Protein AF-A0A485AYI4-F1 (afdb_monomer_lite)

Sequence (65 aa):
MKALLGDEQVTALRQHCFFEKQFADGQDNPLWRTVILREGLLVRRTCCQRNRLPDVHQCGDCTLK

Radius of gyration: 14.59 Å; chains: 1; bounding box: 32×27×35 Å

Organism: Raoultella planticola (NCBI:txid575)

InterPro domains:
  IPR008090 Ferric iron reductase [PR01714] (18-34)
  IPR008090 Ferric iron reductase [PR01714] (44-62)
  IPR008090 Ferric iron reductase [TIGR03951] (2-65)
  IPR024726 Ferric siderophore reductase, C-terminal [PF11575] (44-64)

Structure (mmCIF, N/CA/C/O backbone):
data_AF-A0A485AYI4-F1
#
_entry.id   AF-A0A485AYI4-F1
#
loop_
_atom_site.group_PDB
_atom_site.id
_atom_site.type_symbol
_atom_site.label_atom_id
_atom_site.label_alt_id
_atom_site.label_comp_id
_atom_site.label_asym_id
_atom_site.label_entity_id
_atom_site.label_seq_id
_atom_site.pdbx_PDB_ins_code
_atom_site.Cartn_x
_atom_site.Cartn_y
_atom_site.Cartn_z
_atom_site.occupancy
_atom_site.B_iso_or_equiv
_atom_site.auth_seq_id
_atom_site.auth_comp_id
_atom_site.auth_asym_id
_atom_site.auth_atom_id
_atom_site.pdbx_PDB_model_num
ATOM 1 N N . MET A 1 1 ? -10.334 -6.456 7.208 1.00 63.31 1 MET A N 1
ATOM 2 C CA . MET A 1 1 ? -10.124 -5.107 7.786 1.00 63.31 1 MET A CA 1
ATOM 3 C C . MET A 1 1 ? -11.380 -4.252 7.760 1.00 63.31 1 MET A C 1
ATOM 5 O O . MET A 1 1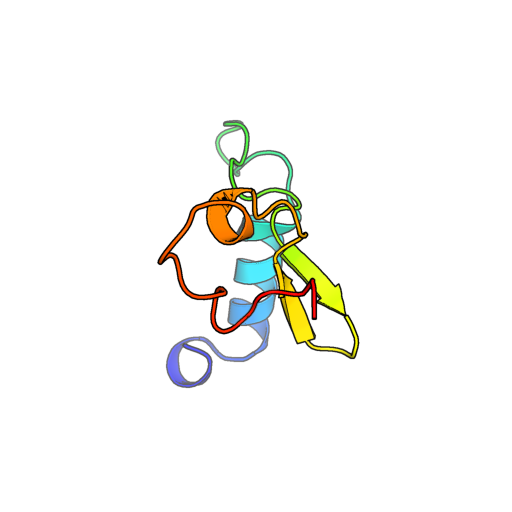 ? -11.856 -3.947 8.838 1.00 63.31 1 MET A O 1
ATOM 9 N N . LYS A 1 2 ? -11.965 -3.919 6.597 1.00 71.88 2 LYS A N 1
ATOM 10 C CA . LYS A 1 2 ? -13.219 -3.133 6.549 1.00 71.88 2 LYS A CA 1
ATOM 11 C C . LYS A 1 2 ? -14.365 -3.738 7.370 1.00 71.88 2 LYS A C 1
ATOM 13 O O . LYS A 1 2 ? -15.016 -3.014 8.100 1.00 71.88 2 LYS A O 1
ATOM 18 N N . ALA A 1 3 ? -14.530 -5.062 7.340 1.00 80.94 3 ALA A N 1
ATOM 19 C CA . ALA A 1 3 ? -15.535 -5.757 8.153 1.00 80.94 3 ALA A CA 1
ATOM 20 C C . ALA A 1 3 ? -15.310 -5.665 9.679 1.00 80.94 3 ALA A C 1
ATOM 22 O O . ALA A 1 3 ? -16.232 -5.930 10.435 1.00 80.94 3 ALA A O 1
ATOM 23 N N . LEU A 1 4 ? -14.096 -5.320 10.129 1.00 89.12 4 LEU A N 1
ATOM 24 C CA . LEU A 1 4 ? -13.737 -5.238 11.553 1.00 89.12 4 LEU A CA 1
ATOM 25 C C . LEU A 1 4 ? -13.655 -3.793 12.065 1.00 89.12 4 LEU A C 1
ATOM 27 O O . LEU A 1 4 ? -13.896 -3.554 13.238 1.00 89.12 4 LEU A O 1
ATOM 31 N N . LEU A 1 5 ? -13.287 -2.849 11.196 1.00 87.56 5 LEU A N 1
ATOM 32 C CA . LEU A 1 5 ? -12.995 -1.454 11.550 1.00 87.56 5 LEU A CA 1
ATOM 33 C C . LEU A 1 5 ? -14.046 -0.470 10.994 1.00 87.56 5 LEU A C 1
ATOM 35 O O . LEU A 1 5 ? -14.135 0.675 11.418 1.00 87.56 5 LEU A O 1
ATOM 39 N N . GLY A 1 6 ? -14.853 -0.891 10.019 1.00 93.00 6 GLY A N 1
ATOM 40 C CA . GLY A 1 6 ? -15.712 0.015 9.258 1.00 93.00 6 GLY A CA 1
ATOM 41 C C . GLY A 1 6 ? -14.928 0.899 8.281 1.00 93.00 6 GLY A C 1
ATOM 42 O O . GLY A 1 6 ? -13.694 0.946 8.275 1.00 93.00 6 GLY A O 1
ATOM 43 N N . ASP A 1 7 ? -15.650 1.582 7.394 1.00 89.75 7 ASP A N 1
ATOM 44 C CA . ASP A 1 7 ? -15.035 2.381 6.328 1.00 89.75 7 ASP A CA 1
ATOM 45 C C . ASP A 1 7 ? -14.305 3.623 6.852 1.00 89.75 7 ASP A C 1
ATOM 47 O O . ASP A 1 7 ? -13.245 3.978 6.330 1.00 89.75 7 ASP A O 1
ATOM 51 N N . GLU A 1 8 ? -14.830 4.252 7.902 1.00 92.44 8 GLU A N 1
ATOM 52 C CA . GLU A 1 8 ? -14.262 5.470 8.483 1.00 92.44 8 GLU A CA 1
ATOM 53 C C . GLU A 1 8 ? -12.882 5.208 9.099 1.00 92.44 8 GLU A C 1
ATOM 55 O O . GLU A 1 8 ? -11.903 5.847 8.715 1.00 92.44 8 GLU A O 1
ATOM 60 N N . GLN A 1 9 ? -12.756 4.195 9.962 1.00 92.62 9 GLN A N 1
ATOM 61 C CA . GLN A 1 9 ? -11.474 3.860 10.593 1.00 92.62 9 GLN A CA 1
ATOM 62 C C . GLN A 1 9 ? -10.454 3.348 9.573 1.00 92.62 9 GLN A C 1
ATOM 64 O O . GLN A 1 9 ? -9.268 3.655 9.672 1.00 92.62 9 GLN A O 1
ATOM 69 N N . VAL A 1 10 ? -10.892 2.605 8.549 1.00 91.06 10 VAL A N 1
ATOM 70 C CA . VAL A 1 10 ? -9.997 2.211 7.449 1.00 91.06 10 VAL A CA 1
ATOM 71 C C . VAL A 1 10 ? -9.502 3.433 6.676 1.00 91.06 10 VAL A C 1
ATOM 73 O O . VAL A 1 10 ? -8.347 3.457 6.249 1.00 91.06 10 VAL A O 1
ATOM 76 N N . THR A 1 11 ? -10.346 4.446 6.495 1.00 90.25 11 THR A N 1
ATOM 77 C CA . THR A 1 11 ? -9.963 5.698 5.833 1.00 90.25 11 THR A CA 1
ATOM 78 C C . THR A 1 11 ? -8.98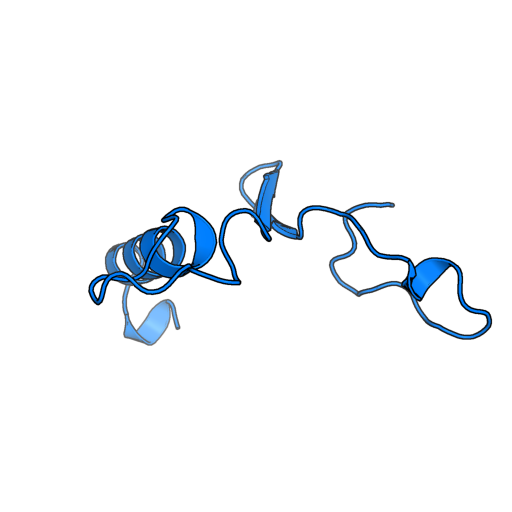0 6.495 6.687 1.00 90.25 11 THR A C 1
ATOM 80 O O . THR A 1 11 ? -7.947 6.913 6.169 1.00 90.25 11 THR A O 1
ATOM 83 N N . ALA A 1 12 ? -9.226 6.609 7.994 1.00 92.12 12 ALA A N 1
ATOM 84 C CA . ALA A 1 12 ? -8.305 7.245 8.934 1.00 92.12 12 ALA A CA 1
ATOM 85 C C . ALA A 1 12 ? -6.936 6.544 8.962 1.00 92.12 12 ALA A C 1
ATOM 87 O O . ALA A 1 12 ? -5.900 7.193 8.841 1.00 92.12 12 ALA A O 1
ATOM 88 N N . LEU A 1 13 ? -6.910 5.207 9.009 1.00 91.81 13 LEU A N 1
ATOM 89 C CA . LEU A 1 13 ? -5.662 4.440 8.934 1.00 91.81 13 LEU A CA 1
ATOM 90 C C . LEU A 1 13 ? -4.905 4.704 7.634 1.00 91.81 13 LEU A C 1
ATOM 92 O O . LEU A 1 13 ? -3.691 4.883 7.649 1.00 91.81 13 LEU A O 1
ATOM 96 N N . ARG A 1 14 ? -5.605 4.756 6.496 1.00 91.06 14 ARG A N 1
ATOM 97 C CA . ARG A 1 14 ? -4.966 5.085 5.216 1.00 91.06 14 ARG A CA 1
ATOM 98 C C . ARG A 1 14 ? -4.347 6.477 5.254 1.00 91.06 14 ARG A C 1
ATOM 100 O O . ARG A 1 14 ? -3.219 6.620 4.791 1.00 91.06 14 ARG A O 1
ATOM 107 N N . GLN A 1 15 ? -5.058 7.455 5.812 1.00 90.19 15 GLN A N 1
ATOM 108 C CA . GLN A 1 15 ? -4.577 8.825 5.969 1.00 90.19 15 GLN A CA 1
ATOM 109 C C . GLN A 1 15 ? -3.274 8.866 6.779 1.00 90.19 15 GLN A C 1
ATOM 111 O O . GLN A 1 15 ? -2.248 9.293 6.248 1.00 90.19 15 GLN A O 1
ATOM 116 N N . HIS A 1 16 ? -3.281 8.323 7.997 1.00 92.19 16 HIS A N 1
ATOM 117 C CA . HIS A 1 16 ? -2.107 8.308 8.874 1.00 92.19 16 HIS A CA 1
ATOM 118 C C . HIS A 1 16 ? -0.936 7.512 8.287 1.00 92.19 16 HIS A C 1
ATOM 120 O O . HIS A 1 16 ? 0.209 7.952 8.335 1.00 92.19 16 HIS A O 1
ATOM 126 N N . CYS A 1 17 ? -1.200 6.348 7.687 1.00 91.56 17 CYS A N 1
ATOM 127 C CA . CYS A 1 17 ? -0.126 5.500 7.178 1.00 91.56 17 CYS A CA 1
ATOM 128 C C . CYS A 1 17 ? 0.502 6.034 5.890 1.00 91.56 17 CYS A C 1
ATOM 130 O O . CYS A 1 17 ? 1.699 5.865 5.706 1.00 91.56 17 CYS A O 1
ATOM 132 N N . PHE A 1 18 ? -0.255 6.645 4.979 1.00 92.19 18 PHE A N 1
ATOM 133 C CA . PHE A 1 18 ? 0.249 6.907 3.623 1.00 92.19 18 PHE A CA 1
ATOM 134 C C . PHE A 1 18 ? 0.298 8.382 3.224 1.00 92.19 18 PHE A C 1
ATOM 136 O O . PHE A 1 18 ? 0.999 8.725 2.264 1.00 92.19 18 PHE A O 1
ATOM 143 N N . PHE A 1 19 ? -0.420 9.252 3.937 1.00 91.06 19 PHE A N 1
ATOM 144 C CA . PHE A 1 19 ? -0.596 10.656 3.562 1.00 91.06 19 PHE A CA 1
ATOM 145 C C . PHE A 1 19 ? -0.042 11.651 4.593 1.00 91.06 19 PHE A C 1
ATOM 147 O O . PHE A 1 19 ? 0.043 12.836 4.275 1.00 91.06 19 PHE A O 1
ATOM 154 N N . GLU A 1 20 ? 0.404 11.194 5.767 1.00 94.56 20 GLU A N 1
ATOM 155 C CA . GLU A 1 20 ? 1.043 12.020 6.807 1.00 94.56 20 GLU A CA 1
ATOM 156 C C . GLU A 1 20 ? 2.559 11.822 6.890 1.00 94.56 20 GLU A C 1
ATOM 158 O O . GLU A 1 20 ? 3.059 10.714 6.686 1.00 94.56 20 GLU A O 1
ATOM 163 N N . LYS A 1 21 ? 3.305 12.924 7.071 1.00 94.44 21 LYS A N 1
ATOM 164 C CA . LYS A 1 21 ? 4.769 12.954 6.846 1.00 94.44 21 LYS A CA 1
ATOM 165 C C . LYS A 1 21 ? 5.498 12.299 7.985 1.00 94.44 21 LYS 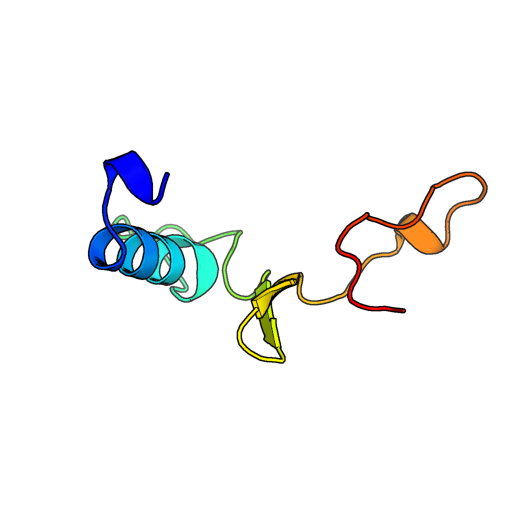A C 1
ATOM 167 O O . LYS A 1 21 ? 6.563 11.726 7.796 1.00 94.44 21 LYS A O 1
ATOM 172 N N . GLN A 1 22 ? 4.912 12.453 9.153 1.00 95.75 22 GLN A N 1
ATOM 173 C CA . GLN A 1 22 ? 5.426 12.001 10.411 1.00 95.75 22 GLN A CA 1
ATOM 174 C C . GLN A 1 22 ? 4.292 11.284 11.119 1.00 95.75 22 GLN A C 1
ATOM 176 O O . GLN A 1 22 ? 3.121 11.616 10.921 1.00 95.75 22 GLN A O 1
ATOM 181 N N . PHE A 1 23 ? 4.645 10.294 11.921 1.00 91.50 23 PHE A N 1
ATOM 182 C CA . PHE A 1 23 ? 3.707 9.703 12.855 1.00 91.50 23 PHE A CA 1
ATOM 183 C C . PHE A 1 23 ? 3.412 10.681 14.000 1.00 91.50 23 PHE A C 1
ATOM 185 O O . PHE A 1 23 ? 4.061 11.718 14.149 1.00 91.50 23 PHE A O 1
ATOM 192 N N . ALA A 1 24 ? 2.432 10.337 14.835 1.00 89.25 24 ALA A N 1
ATOM 193 C CA . ALA A 1 24 ? 2.028 11.164 15.973 1.00 89.25 24 ALA A CA 1
ATOM 194 C C . ALA A 1 24 ? 3.154 11.389 17.005 1.00 89.25 24 ALA A C 1
ATOM 196 O O . ALA A 1 24 ? 3.095 12.341 17.777 1.00 89.25 24 ALA A O 1
ATOM 197 N N . ASP A 1 25 ? 4.177 10.534 17.013 1.00 93.50 25 ASP A N 1
ATOM 198 C CA . ASP A 1 25 ? 5.366 10.652 17.862 1.00 93.50 25 ASP A CA 1
ATOM 199 C C . ASP A 1 25 ? 6.486 11.515 17.242 1.00 93.50 25 ASP A C 1
ATOM 201 O O . ASP A 1 25 ? 7.540 11.690 17.851 1.00 93.50 25 ASP A O 1
ATOM 205 N N . GLY A 1 26 ? 6.267 12.067 16.044 1.00 93.00 26 GLY A N 1
ATOM 206 C CA . GLY A 1 26 ? 7.212 12.930 15.335 1.00 93.00 26 GLY A CA 1
ATOM 207 C C . GLY A 1 26 ? 8.247 12.196 14.477 1.00 93.00 26 GLY A C 1
ATOM 208 O O . GLY A 1 26 ? 9.027 12.861 13.792 1.00 93.00 26 GLY A O 1
ATOM 209 N N . GLN A 1 27 ? 8.263 10.858 14.460 1.00 95.56 27 GLN A N 1
ATOM 210 C CA . GLN A 1 27 ? 9.141 10.098 13.565 1.00 95.56 27 GLN A CA 1
ATOM 211 C C . GLN A 1 27 ? 8.704 10.260 12.107 1.00 95.56 27 GLN A C 1
ATOM 213 O O . GLN A 1 27 ? 7.509 10.263 11.819 1.00 95.56 27 GLN A O 1
ATOM 218 N N . ASP A 1 28 ? 9.655 10.348 11.173 1.00 95.12 28 ASP A N 1
ATOM 219 C CA . ASP A 1 28 ? 9.338 10.365 9.742 1.00 95.12 28 ASP A CA 1
ATOM 220 C C . ASP A 1 28 ? 8.635 9.069 9.321 1.00 95.12 28 ASP A C 1
ATOM 222 O O . ASP A 1 28 ? 9.076 7.960 9.623 1.00 95.12 28 ASP A O 1
ATOM 226 N N . ASN A 1 29 ? 7.542 9.214 8.579 1.00 94.12 29 ASN A N 1
ATOM 227 C CA . ASN A 1 29 ? 6.746 8.104 8.094 1.00 94.12 29 ASN A CA 1
ATOM 228 C C . ASN A 1 29 ? 7.390 7.504 6.827 1.00 94.12 29 ASN A C 1
ATOM 230 O O . ASN A 1 29 ? 7.329 8.121 5.757 1.00 94.12 29 ASN A O 1
ATOM 234 N N . PRO A 1 30 ? 7.935 6.273 6.877 1.00 91.06 30 PRO A N 1
ATOM 235 C CA . PRO A 1 30 ? 8.572 5.642 5.720 1.00 91.06 30 PRO A CA 1
ATOM 236 C C . PRO A 1 30 ? 7.581 5.298 4.597 1.00 91.06 30 PRO A C 1
ATOM 238 O O . PRO A 1 30 ? 7.987 5.044 3.464 1.00 91.06 30 PRO A O 1
ATOM 241 N N . LEU A 1 31 ? 6.281 5.270 4.898 1.00 90.06 31 LEU A N 1
ATOM 242 C CA . LEU A 1 31 ? 5.216 4.956 3.951 1.00 90.06 31 LEU A CA 1
ATOM 243 C C . LEU A 1 31 ? 4.604 6.206 3.305 1.00 90.06 31 LEU A C 1
ATOM 245 O O . LEU A 1 31 ? 3.810 6.068 2.365 1.00 90.06 31 LEU A O 1
ATOM 249 N N . TRP A 1 32 ? 4.987 7.412 3.737 1.00 90.81 32 TRP A N 1
ATOM 250 C CA . TRP A 1 32 ? 4.517 8.665 3.146 1.00 90.81 32 TRP A CA 1
ATOM 251 C C . TRP A 1 32 ? 4.700 8.658 1.625 1.00 90.81 32 TRP A C 1
ATOM 253 O O . TRP A 1 32 ? 5.796 8.440 1.102 1.00 90.81 32 TRP A O 1
ATOM 263 N N . ARG A 1 33 ? 3.609 8.917 0.892 1.00 85.94 33 ARG A N 1
ATOM 264 C CA . ARG A 1 33 ? 3.572 8.977 -0.583 1.00 85.94 33 ARG A CA 1
ATOM 265 C C . ARG A 1 33 ? 4.092 7.723 -1.302 1.00 85.94 33 ARG A C 1
ATOM 267 O O . ARG A 1 33 ? 4.402 7.787 -2.495 1.00 85.94 33 ARG A O 1
ATOM 274 N N . THR A 1 34 ? 4.151 6.575 -0.631 1.00 86.50 34 THR A N 1
ATOM 275 C CA . THR A 1 34 ? 4.452 5.287 -1.283 1.00 86.50 34 THR A CA 1
ATOM 276 C C . THR A 1 34 ? 3.269 4.752 -2.090 1.00 86.50 34 THR A C 1
ATOM 278 O O . THR A 1 34 ? 3.447 3.911 -2.972 1.00 86.50 34 THR A O 1
ATOM 281 N N . VAL A 1 35 ? 2.069 5.284 -1.852 1.00 87.56 35 VAL A N 1
ATOM 282 C CA . VAL A 1 35 ? 0.845 5.005 -2.607 1.00 87.56 35 VAL A CA 1
ATOM 283 C C . VAL A 1 35 ? 0.198 6.301 -3.093 1.00 87.56 35 VAL A C 1
ATOM 285 O O . VAL A 1 35 ? 0.430 7.381 -2.551 1.00 87.56 35 VAL A O 1
ATOM 288 N N . ILE A 1 36 ? -0.601 6.185 -4.146 1.00 85.31 36 ILE A N 1
ATOM 289 C CA . ILE A 1 36 ? -1.376 7.257 -4.768 1.00 85.31 36 ILE A CA 1
ATOM 290 C C . ILE A 1 36 ? -2.780 6.743 -5.089 1.00 85.31 36 ILE A C 1
ATOM 292 O O . ILE A 1 36 ? -2.978 5.548 -5.298 1.00 85.31 36 ILE A O 1
ATOM 296 N N . LEU A 1 37 ? -3.755 7.645 -5.157 1.00 84.69 37 LEU A N 1
ATOM 297 C CA . LEU A 1 37 ? -5.079 7.339 -5.693 1.00 84.69 37 LEU A CA 1
ATOM 298 C C . LEU A 1 37 ? -5.042 7.423 -7.224 1.00 84.69 37 LEU A C 1
ATOM 300 O O . LEU A 1 37 ? -4.683 8.461 -7.781 1.00 84.69 37 LEU A O 1
ATOM 304 N N . ARG A 1 38 ? -5.421 6.339 -7.903 1.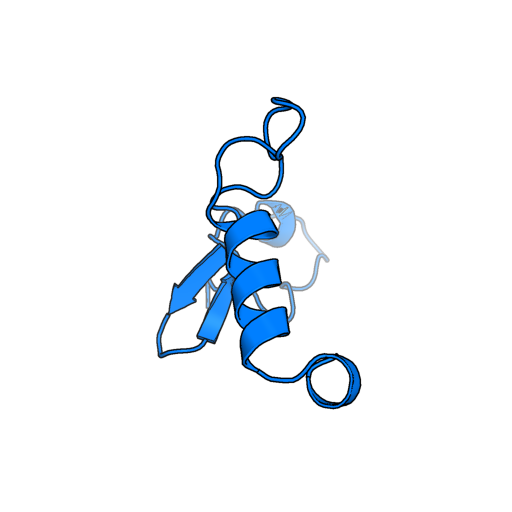00 82.19 38 ARG A N 1
ATOM 305 C CA . ARG A 1 38 ? -5.693 6.302 -9.345 1.00 82.19 38 ARG A CA 1
ATOM 306 C C . ARG A 1 38 ? -6.979 5.539 -9.596 1.00 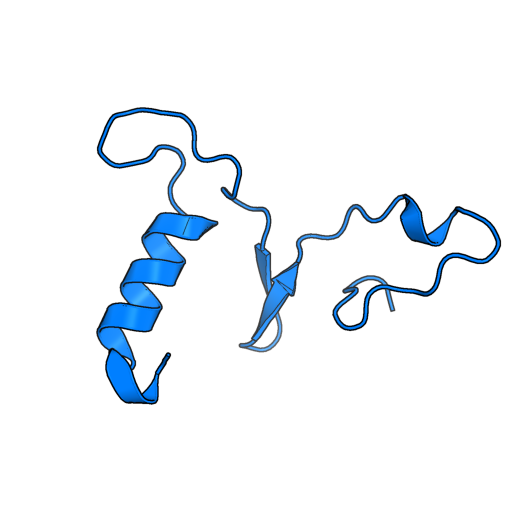82.19 38 ARG A C 1
ATOM 308 O O . ARG A 1 38 ? -7.146 4.450 -9.065 1.00 82.19 38 ARG A O 1
ATOM 315 N N . GLU A 1 39 ? -7.879 6.124 -10.383 1.00 84.75 39 GLU A N 1
ATOM 316 C CA . GLU A 1 39 ? -9.169 5.503 -10.733 1.00 84.75 39 GLU A CA 1
ATOM 317 C C . GLU A 1 39 ? -9.978 5.067 -9.492 1.00 84.75 39 GLU A C 1
ATOM 319 O O . GLU A 1 39 ? -10.644 4.039 -9.482 1.00 84.75 39 GLU A O 1
ATOM 324 N N . GLY A 1 40 ? -9.878 5.830 -8.395 1.00 82.44 40 GLY A N 1
ATOM 325 C CA . GLY A 1 40 ? -10.533 5.505 -7.120 1.00 82.44 40 GLY A CA 1
ATOM 326 C C . GLY A 1 40 ? -9.876 4.368 -6.323 1.00 82.44 40 GLY A C 1
ATOM 327 O O . GLY A 1 40 ? -10.324 4.056 -5.220 1.00 82.44 40 GLY A O 1
ATOM 328 N N . LEU A 1 41 ? -8.791 3.780 -6.830 1.00 82.50 41 LEU A N 1
ATOM 329 C CA . LEU A 1 41 ? -8.020 2.732 -6.171 1.00 82.50 41 LEU A CA 1
ATOM 330 C C . LEU A 1 41 ? -6.700 3.280 -5.621 1.00 82.50 41 LEU A C 1
ATOM 332 O O . LEU A 1 41 ? -6.018 4.092 -6.244 1.00 82.50 41 LEU A O 1
ATOM 336 N N . LEU A 1 42 ? -6.329 2.815 -4.430 1.00 81.75 42 LEU A N 1
ATOM 337 C CA . LEU A 1 42 ? -5.005 3.053 -3.860 1.00 81.75 42 LEU A CA 1
ATOM 338 C C . LEU A 1 42 ? -4.005 2.121 -4.533 1.00 81.75 42 LEU A C 1
ATOM 340 O O . LEU A 1 42 ? -4.132 0.902 -4.441 1.00 81.75 42 LEU A O 1
ATOM 344 N N . VAL A 1 43 ? -3.011 2.703 -5.189 1.00 81.94 43 VAL A N 1
ATOM 345 C CA . VAL A 1 43 ? -1.996 1.978 -5.949 1.00 81.94 43 VAL A CA 1
ATOM 346 C C . VAL A 1 43 ? -0.599 2.456 -5.573 1.00 81.94 43 VAL A C 1
ATOM 348 O O . VAL A 1 43 ? -0.414 3.610 -5.189 1.00 81.94 43 VAL A O 1
ATOM 351 N N . ARG A 1 44 ? 0.415 1.593 -5.683 1.00 82.06 44 ARG A N 1
ATOM 352 C CA . ARG A 1 44 ? 1.792 1.973 -5.340 1.00 82.06 44 ARG A CA 1
ATOM 353 C C . ARG A 1 44 ? 2.334 3.034 -6.302 1.00 82.06 44 ARG A C 1
ATOM 355 O O . ARG A 1 44 ? 2.202 2.918 -7.525 1.00 82.06 44 ARG A O 1
ATOM 362 N N . ARG A 1 45 ? 2.963 4.071 -5.738 1.00 78.44 45 ARG A N 1
ATOM 363 C CA . ARG A 1 45 ? 3.701 5.094 -6.483 1.00 78.44 45 ARG A CA 1
ATOM 364 C C . ARG A 1 45 ? 4.899 4.406 -7.123 1.00 78.44 45 ARG A C 1
ATOM 366 O O . ARG A 1 45 ? 5.735 3.826 -6.437 1.00 78.44 45 ARG A O 1
ATOM 373 N N . THR A 1 46 ? 4.944 4.390 -8.443 1.00 70.06 46 THR A N 1
ATOM 374 C CA . THR A 1 46 ? 5.812 3.459 -9.155 1.00 70.06 46 THR A CA 1
ATOM 375 C C . THR A 1 46 ? 7.281 3.850 -9.116 1.00 70.06 46 THR A C 1
ATOM 377 O O . THR A 1 46 ? 7.656 4.954 -9.499 1.00 70.06 46 THR A O 1
ATOM 380 N N . CYS A 1 47 ? 8.120 2.907 -8.677 1.00 62.00 47 CYS A N 1
ATOM 381 C CA . CYS A 1 47 ? 9.583 2.974 -8.755 1.00 62.00 47 CYS A CA 1
ATOM 382 C C . CYS A 1 47 ? 10.237 1.586 -8.930 1.00 62.00 47 CYS A C 1
ATOM 384 O O . CYS A 1 47 ? 11.407 1.410 -8.597 1.00 62.00 47 CYS A O 1
ATOM 386 N N . 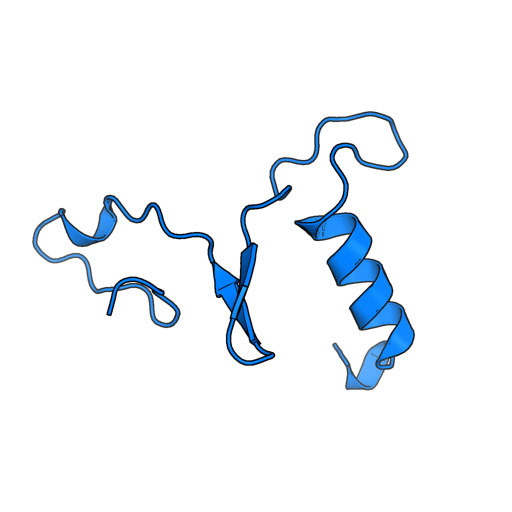CYS A 1 48 ? 9.501 0.571 -9.404 1.00 66.50 48 CYS A N 1
ATOM 387 C CA . CYS A 1 48 ? 9.930 -0.829 -9.340 1.00 66.50 48 CYS A CA 1
ATOM 388 C C . CYS A 1 48 ? 11.115 -1.136 -10.283 1.00 66.50 48 CYS A C 1
ATOM 390 O O . CYS A 1 48 ? 10.931 -1.693 -11.362 1.00 66.50 48 CYS A O 1
ATOM 392 N N . GLN A 1 49 ? 12.347 -0.847 -9.847 1.00 63.91 49 GLN A N 1
ATOM 393 C CA . GLN A 1 49 ? 13.582 -1.310 -10.496 1.00 63.91 49 GLN A CA 1
ATOM 394 C C . GLN A 1 49 ? 13.650 -2.846 -10.575 1.00 63.91 49 GLN A C 1
ATOM 396 O O . GLN A 1 49 ? 14.324 -3.376 -11.448 1.00 63.91 49 GLN A O 1
ATOM 401 N N . ARG A 1 50 ? 12.900 -3.564 -9.720 1.00 70.19 50 ARG A N 1
ATOM 402 C CA . ARG A 1 50 ? 12.761 -5.033 -9.747 1.00 70.19 50 ARG A CA 1
ATOM 403 C C . ARG A 1 50 ? 12.331 -5.585 -11.100 1.00 70.19 50 ARG A C 1
ATOM 405 O O . ARG A 1 50 ? 12.851 -6.618 -11.485 1.00 70.19 50 ARG A O 1
ATOM 412 N N . ASN A 1 51 ? 11.455 -4.891 -11.830 1.00 66.31 51 ASN A N 1
ATOM 413 C CA . ASN A 1 51 ? 11.017 -5.345 -13.156 1.00 66.31 51 ASN A CA 1
ATOM 414 C C . ASN A 1 51 ? 12.154 -5.303 -14.198 1.00 66.31 51 ASN A C 1
ATOM 416 O O . ASN A 1 51 ? 11.973 -5.775 -15.312 1.00 66.31 51 ASN A O 1
ATOM 420 N N . ARG A 1 52 ? 13.307 -4.701 -13.867 1.00 71.75 52 ARG A N 1
ATOM 421 C CA . ARG A 1 52 ? 14.508 -4.687 -14.714 1.00 71.75 52 ARG A CA 1
ATOM 422 C C . ARG A 1 52 ? 15.437 -5.873 -14.447 1.00 71.75 52 ARG A C 1
ATOM 424 O O . ARG A 1 52 ? 16.411 -6.030 -15.173 1.00 71.75 52 ARG A O 1
ATOM 431 N N . LEU A 1 53 ? 15.186 -6.658 -13.398 1.00 77.75 53 LEU A N 1
ATOM 432 C CA . LEU A 1 53 ? 15.972 -7.849 -13.099 1.00 77.75 53 LEU A CA 1
ATOM 433 C C . LEU A 1 53 ? 15.448 -9.027 -13.936 1.00 77.75 53 LEU A C 1
ATOM 435 O O . LEU A 1 53 ? 14.231 -9.232 -13.967 1.00 77.75 53 LEU A O 1
ATOM 439 N N . PRO A 1 54 ? 16.329 -9.805 -14.592 1.00 80.94 54 PRO A N 1
ATOM 440 C CA . PRO A 1 54 ? 15.919 -11.029 -15.269 1.00 80.94 54 PRO A CA 1
ATOM 441 C C . PRO A 1 54 ? 15.262 -11.992 -14.268 1.00 80.94 54 PRO A C 1
ATOM 443 O O . PRO A 1 54 ? 15.617 -12.016 -13.090 1.00 80.94 54 PRO A O 1
ATOM 446 N N . ASP A 1 55 ? 14.251 -12.726 -14.735 1.00 82.12 55 ASP A N 1
ATOM 447 C CA . ASP A 1 55 ? 13.470 -13.723 -13.981 1.00 82.12 55 ASP A CA 1
ATOM 448 C C . ASP A 1 55 ? 12.612 -13.190 -12.813 1.00 82.12 55 ASP A C 1
ATOM 450 O O . ASP A 1 55 ? 11.896 -13.948 -12.150 1.00 82.12 55 ASP A O 1
ATOM 454 N N . VAL A 1 56 ? 12.585 -11.872 -12.582 1.00 77.50 56 VAL A N 1
ATOM 455 C CA . VAL A 1 56 ? 11.704 -11.257 -11.581 1.00 77.50 56 VAL A CA 1
ATOM 456 C C . VAL A 1 56 ? 10.355 -10.911 -12.202 1.00 77.50 56 VAL A C 1
ATOM 458 O O . VAL A 1 56 ? 10.243 -10.061 -13.081 1.00 77.50 56 VAL A O 1
ATOM 461 N N . HIS A 1 57 ? 9.302 -11.552 -11.697 1.00 71.25 57 HIS A N 1
ATOM 462 C CA . HIS A 1 57 ? 7.936 -11.288 -12.137 1.00 71.25 57 HIS A CA 1
ATOM 463 C C . HIS A 1 57 ? 7.484 -9.882 -11.721 1.00 71.25 57 HIS A C 1
ATOM 465 O O . HIS A 1 57 ? 7.833 -9.394 -10.638 1.00 71.25 57 HIS A O 1
ATOM 471 N N . GLN A 1 58 ? 6.675 -9.246 -12.575 1.00 69.56 58 GLN A N 1
ATOM 472 C CA . GLN A 1 58 ? 6.038 -7.973 -12.249 1.00 69.56 58 GLN A CA 1
ATOM 473 C C . GLN A 1 58 ? 5.250 -8.094 -10.943 1.00 69.56 58 GLN A C 1
ATOM 475 O O . GLN A 1 58 ? 4.616 -9.111 -10.659 1.00 69.56 58 GLN A O 1
ATOM 480 N N . CYS A 1 59 ? 5.276 -7.034 -10.136 1.00 72.75 59 CYS A N 1
ATOM 481 C CA . CYS A 1 59 ? 4.405 -6.965 -8.972 1.00 72.75 59 CYS A CA 1
ATOM 482 C C . CYS A 1 59 ? 2.934 -7.083 -9.406 1.00 72.75 59 CYS A C 1
ATOM 484 O O . CYS A 1 59 ? 2.534 -6.416 -10.357 1.00 72.75 59 CYS A O 1
ATOM 486 N N . GLY A 1 60 ? 2.126 -7.871 -8.685 1.00 67.25 60 GLY A N 1
ATOM 487 C CA . GLY A 1 60 ? 0.709 -8.076 -9.028 1.00 67.25 60 GLY A CA 1
ATOM 488 C C . GLY A 1 60 ? -0.129 -6.786 -9.066 1.00 67.25 60 GLY A C 1
ATOM 489 O O . GLY A 1 60 ? -1.143 -6.725 -9.747 1.00 67.25 60 GLY A O 1
ATOM 490 N N . ASP A 1 61 ? 0.323 -5.737 -8.383 1.00 65.75 61 ASP A N 1
ATOM 491 C CA . ASP A 1 61 ? -0.254 -4.389 -8.315 1.00 65.75 61 ASP A CA 1
ATOM 492 C C . ASP A 1 61 ? 0.691 -3.315 -8.903 1.00 65.75 61 ASP A C 1
ATOM 494 O O . ASP A 1 61 ? 0.650 -2.145 -8.509 1.00 65.75 61 ASP A O 1
ATOM 498 N N . CYS A 1 62 ? 1.589 -3.690 -9.822 1.00 67.56 62 CYS A N 1
ATOM 499 C CA . CYS A 1 62 ? 2.474 -2.726 -10.476 1.00 67.56 62 CYS A CA 1
ATOM 500 C C . CYS A 1 62 ? 1.662 -1.725 -11.315 1.00 67.56 62 CYS A C 1
ATOM 502 O O . CYS A 1 62 ? 0.861 -2.117 -12.160 1.00 67.56 62 CYS A O 1
ATOM 504 N N . THR A 1 63 ? 1.895 -0.422 -11.118 1.00 60.59 63 THR A N 1
ATOM 505 C CA . THR A 1 63 ? 1.222 0.636 -11.900 1.00 60.59 63 THR A CA 1
ATOM 506 C C . THR A 1 63 ? 1.935 0.989 -13.208 1.00 60.59 63 THR A C 1
ATOM 508 O O . THR A 1 63 ? 1.416 1.792 -13.978 1.00 60.59 63 THR A O 1
ATOM 511 N N . LEU A 1 64 ? 3.106 0.393 -13.468 1.00 61.00 64 LEU A N 1
ATOM 512 C CA . LEU A 1 64 ? 3.804 0.409 -14.757 1.00 61.00 64 LEU A CA 1
ATOM 513 C C . LEU A 1 64 ? 3.307 -0.805 -15.553 1.00 61.00 64 LEU A C 1
ATOM 515 O O . LEU A 1 64 ? 3.989 -1.829 -15.586 1.00 61.00 64 LEU A O 1
ATOM 519 N N . LYS A 1 65 ? 2.082 -0.724 -16.076 1.00 58.53 65 LYS A N 1
ATOM 520 C CA . LYS A 1 65 ? 1.613 -1.650 -17.115 1.00 58.53 65 LYS A CA 1
ATOM 521 C C . LYS A 1 65 ? 2.224 -1.265 -18.454 1.00 58.53 65 LYS A C 1
ATOM 523 O O . LYS A 1 65 ? 2.349 -0.041 -18.688 1.00 58.53 65 LYS A O 1
#

Secondary structure (DSSP, 8-state):
-HHHHHHHHHHHHHHHHHT-SB-TTS-B-TTTTSEEEETTEEEEPS--GGGGSTTPPPPTT-S--

Foldseek 3Di:
DCVVQNPVRVVVCCCQQADDQAHPVRHGRPNHPQWDDDPNDTAGPDDPPQVVDPPRDDDPRHPPD

pLDDT: mean 82.34, std 10.87, range [58.53, 95.75]